Protein AF-A0A9E4GL28-F1 (afdb_monomer)

Sequence (63 aa):
MSDLRDRLANTRWPDEIGNDGWTYGTRLADLKQLVAYWHTSYDWRRHERAMNAFPHYTVSIDD

Structure (mmCIF, N/CA/C/O backbone):
data_AF-A0A9E4GL28-F1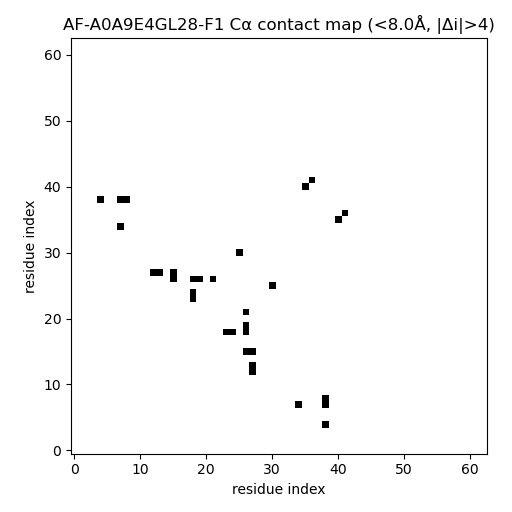
#
_entry.id   AF-A0A9E4GL28-F1
#
loop_
_atom_site.group_PDB
_atom_site.id
_atom_site.type_symbol
_atom_site.label_atom_id
_atom_site.label_alt_id
_atom_site.label_comp_id
_atom_site.label_asym_id
_atom_site.label_entity_id
_atom_site.label_seq_id
_atom_site.pdbx_PDB_ins_code
_atom_site.Cartn_x
_atom_site.Cartn_y
_atom_site.Cartn_z
_atom_site.occupancy
_atom_site.B_iso_or_equiv
_atom_site.auth_seq_id
_atom_site.auth_comp_id
_atom_site.auth_asym_id
_atom_site.auth_atom_id
_atom_site.pdbx_PDB_model_num
ATOM 1 N N . MET A 1 1 ? -10.306 6.463 1.026 1.00 71.19 1 MET A N 1
ATOM 2 C CA . MET A 1 1 ? -10.304 5.433 -0.040 1.00 71.19 1 MET A CA 1
ATOM 3 C C . MET A 1 1 ? -10.187 6.058 -1.424 1.00 71.19 1 MET A C 1
ATOM 5 O O . MET A 1 1 ? -9.370 5.572 -2.191 1.00 71.19 1 MET A O 1
ATOM 9 N N . SER A 1 2 ? -10.954 7.115 -1.735 1.00 76.38 2 SER A N 1
ATOM 10 C CA . SER A 1 2 ? -10.780 7.902 -2.970 1.00 76.38 2 SER A CA 1
ATOM 11 C C . SER A 1 2 ? -9.355 8.440 -3.098 1.00 76.38 2 SER A C 1
ATOM 13 O O . SER A 1 2 ? -8.672 8.056 -4.032 1.00 76.38 2 SER A O 1
ATOM 15 N N . ASP A 1 3 ? -8.851 9.146 -2.078 1.00 84.56 3 ASP A N 1
ATOM 16 C CA . ASP A 1 3 ? -7.486 9.711 -2.096 1.00 84.56 3 ASP A CA 1
ATOM 17 C C . ASP A 1 3 ? -6.388 8.661 -2.369 1.00 84.56 3 ASP A C 1
ATOM 19 O O . ASP A 1 3 ? -5.492 8.893 -3.175 1.00 84.56 3 ASP A O 1
ATOM 23 N N . LEU A 1 4 ? -6.487 7.458 -1.786 1.00 84.56 4 LEU A N 1
ATOM 24 C CA . LEU A 1 4 ? -5.545 6.370 -2.076 1.00 84.56 4 LEU A CA 1
ATOM 25 C C . LEU A 1 4 ? -5.626 5.918 -3.542 1.00 84.56 4 LEU A C 1
ATOM 27 O O . LEU A 1 4 ? -4.595 5.735 -4.183 1.00 84.56 4 LEU A O 1
ATOM 31 N N . ARG A 1 5 ? -6.838 5.730 -4.077 1.00 84.38 5 ARG A N 1
ATOM 32 C CA . ARG A 1 5 ? -7.024 5.323 -5.477 1.00 84.38 5 ARG A CA 1
ATOM 33 C C . ARG A 1 5 ? -6.509 6.388 -6.435 1.00 84.38 5 ARG A C 1
ATOM 35 O O . ARG A 1 5 ? -5.781 6.050 -7.361 1.00 84.38 5 ARG A O 1
ATOM 42 N N . ASP A 1 6 ? -6.805 7.650 -6.155 1.00 87.88 6 ASP A N 1
ATOM 43 C CA . ASP A 1 6 ? -6.394 8.781 -6.982 1.00 87.88 6 ASP A CA 1
ATOM 44 C C . ASP A 1 6 ? -4.865 8.924 -7.009 1.00 87.88 6 ASP A C 1
ATOM 46 O O . ASP A 1 6 ? -4.278 9.160 -8.065 1.00 87.88 6 ASP A O 1
ATOM 50 N N . ARG A 1 7 ? -4.184 8.705 -5.878 1.00 90.25 7 ARG A N 1
ATOM 51 C CA . ARG A 1 7 ? -2.713 8.692 -5.827 1.00 90.25 7 ARG A CA 1
ATOM 52 C C . ARG A 1 7 ? -2.114 7.519 -6.593 1.00 90.25 7 ARG A C 1
ATOM 54 O O . ARG A 1 7 ? -1.167 7.721 -7.347 1.00 90.25 7 ARG A O 1
ATOM 61 N N . LEU A 1 8 ? -2.669 6.314 -6.436 1.00 88.38 8 LEU A N 1
ATOM 62 C CA . LEU A 1 8 ? -2.197 5.137 -7.170 1.00 88.38 8 LEU A CA 1
ATOM 63 C C . LEU A 1 8 ? -2.376 5.322 -8.685 1.00 88.38 8 LEU A C 1
ATOM 65 O O . LEU A 1 8 ? -1.447 5.028 -9.437 1.00 88.38 8 LEU A O 1
ATOM 69 N N . ALA A 1 9 ? -3.508 5.879 -9.127 1.00 88.00 9 ALA A N 1
ATOM 70 C CA . ALA A 1 9 ? -3.775 6.176 -10.535 1.00 88.00 9 ALA A CA 1
ATOM 71 C C . ALA A 1 9 ? -2.794 7.201 -11.130 1.00 88.00 9 ALA A C 1
ATOM 73 O O . ALA A 1 9 ? -2.382 7.062 -12.278 1.00 88.00 9 ALA A O 1
ATOM 74 N N . ASN A 1 10 ? -2.379 8.196 -10.342 1.00 91.38 10 ASN A N 1
ATOM 75 C CA . ASN A 1 10 ? -1.471 9.263 -10.773 1.00 91.38 10 ASN A CA 1
ATOM 76 C C . ASN A 1 10 ? 0.008 8.980 -10.453 1.00 91.38 10 ASN A C 1
ATOM 78 O O . ASN A 1 10 ? 0.822 9.903 -10.370 1.00 91.38 10 ASN A O 1
ATOM 82 N N . THR A 1 11 ? 0.379 7.712 -10.255 1.00 90.81 11 THR A N 1
ATOM 83 C CA . THR A 1 11 ? 1.761 7.346 -9.922 1.00 90.81 11 THR A CA 1
ATOM 84 C C . THR A 1 11 ? 2.701 7.673 -11.083 1.00 90.81 11 THR A C 1
ATOM 86 O O . THR A 1 11 ? 2.572 7.126 -12.179 1.00 90.81 11 THR A O 1
ATOM 89 N N . ARG A 1 12 ? 3.701 8.527 -10.830 1.00 92.69 12 ARG A N 1
ATOM 90 C CA . ARG A 1 12 ? 4.803 8.776 -11.766 1.00 92.69 12 ARG A CA 1
ATOM 91 C C . ARG A 1 12 ? 5.897 7.735 -11.558 1.00 92.69 12 ARG A C 1
ATOM 93 O O . ARG A 1 12 ? 6.573 7.738 -10.532 1.00 92.69 12 ARG A O 1
ATOM 100 N N . TRP A 1 13 ? 6.074 6.873 -12.549 1.00 92.19 13 TRP A N 1
ATOM 101 C CA . TRP A 1 13 ? 7.063 5.802 -12.514 1.00 92.19 13 TRP A CA 1
ATOM 102 C C . TRP A 1 13 ? 8.462 6.314 -12.883 1.00 92.19 13 TRP A C 1
ATOM 104 O O . TRP A 1 13 ? 8.569 7.077 -13.845 1.00 92.19 13 TRP A O 1
ATOM 114 N N . PRO A 1 14 ? 9.515 5.917 -12.147 1.00 88.38 14 PRO A N 1
ATOM 115 C CA . PRO A 1 14 ? 10.890 6.166 -12.561 1.00 88.38 14 PRO A CA 1
ATOM 116 C C . PRO A 1 14 ? 11.283 5.236 -13.717 1.00 88.38 14 PRO A C 1
ATOM 118 O O . PRO A 1 14 ? 10.650 4.197 -13.929 1.00 88.38 14 PRO A O 1
ATOM 121 N N . ASP A 1 15 ? 12.351 5.592 -14.425 1.00 86.38 15 ASP A N 1
ATOM 122 C CA . ASP A 1 15 ? 13.015 4.677 -15.352 1.00 86.38 15 ASP A CA 1
ATOM 123 C C . ASP A 1 15 ? 13.773 3.590 -14.574 1.00 86.38 15 ASP A C 1
ATOM 125 O O . ASP A 1 15 ? 14.272 3.826 -13.471 1.00 86.38 15 ASP A O 1
ATOM 129 N N . GLU A 1 16 ? 13.869 2.393 -15.150 1.00 84.62 16 GLU A N 1
ATOM 130 C CA . GLU A 1 16 ? 14.596 1.259 -14.576 1.00 84.62 16 GLU A CA 1
ATOM 131 C C . GLU A 1 16 ? 15.715 0.825 -15.525 1.00 84.62 16 GLU A C 1
ATOM 133 O O . GLU A 1 16 ? 15.480 0.607 -16.713 1.00 84.62 16 GLU A O 1
ATOM 138 N N . ILE A 1 17 ? 16.936 0.692 -14.999 1.00 80.62 17 ILE A N 1
ATOM 139 C CA . ILE A 1 17 ? 18.114 0.283 -15.769 1.00 80.62 17 ILE A CA 1
ATOM 140 C C . ILE A 1 17 ? 18.700 -0.979 -15.133 1.00 80.62 17 ILE A C 1
ATOM 142 O O . ILE A 1 17 ? 19.214 -0.927 -14.020 1.00 80.62 17 ILE A O 1
ATOM 146 N N . GLY A 1 18 ? 18.645 -2.104 -15.853 1.00 75.88 18 GLY A N 1
ATOM 147 C CA . GLY A 1 18 ? 19.425 -3.312 -15.544 1.00 75.88 18 GLY A CA 1
ATOM 148 C C . GLY A 1 18 ? 19.172 -3.944 -14.170 1.00 75.88 18 GLY A C 1
ATOM 149 O O . GLY A 1 18 ? 20.116 -4.405 -13.533 1.00 75.88 18 GLY A O 1
ATOM 150 N N . ASN A 1 19 ? 17.922 -3.966 -13.697 1.00 82.19 19 ASN A N 1
ATOM 151 C CA . ASN A 1 19 ? 17.552 -4.488 -12.373 1.00 82.19 19 ASN A CA 1
ATOM 152 C C . ASN A 1 19 ? 16.911 -5.892 -12.421 1.00 82.19 19 ASN A C 1
ATOM 154 O O . ASN A 1 19 ? 16.048 -6.230 -11.614 1.00 82.19 19 ASN A O 1
ATOM 158 N N . ASP A 1 20 ? 17.319 -6.746 -13.360 1.00 77.88 20 ASP A N 1
ATOM 159 C CA . ASP A 1 20 ? 16.662 -8.041 -13.607 1.00 77.88 20 ASP A CA 1
ATOM 160 C C . ASP A 1 20 ? 16.663 -8.979 -12.380 1.00 77.88 20 ASP A C 1
ATOM 162 O O . ASP A 1 20 ? 15.763 -9.810 -12.230 1.00 77.88 20 ASP A O 1
ATOM 166 N N . GLY A 1 21 ? 17.637 -8.804 -11.476 1.00 78.62 21 GLY A N 1
ATOM 167 C CA . GLY A 1 21 ? 17.848 -9.613 -10.272 1.00 78.62 21 GLY A CA 1
ATOM 168 C C . GLY A 1 21 ? 17.506 -8.939 -8.939 1.00 78.62 21 GLY A C 1
ATOM 169 O O . GLY A 1 21 ? 17.976 -9.425 -7.916 1.00 78.62 21 GLY A O 1
ATOM 170 N N . TRP A 1 22 ? 16.745 -7.834 -8.926 1.00 84.69 22 TRP A N 1
ATOM 171 C CA . TRP A 1 22 ? 16.423 -7.058 -7.705 1.00 84.69 22 TRP A CA 1
ATOM 172 C C . TRP A 1 22 ? 17.633 -6.426 -6.992 1.00 84.69 22 TRP A C 1
ATOM 174 O O . TRP A 1 22 ? 17.524 -5.922 -5.872 1.00 84.69 22 TRP A O 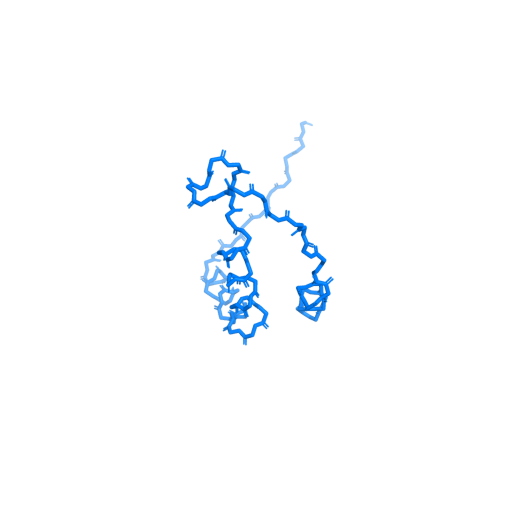1
ATOM 184 N N . THR A 1 23 ? 18.797 -6.427 -7.636 1.00 86.12 23 THR A N 1
ATOM 185 C CA . THR A 1 23 ? 20.065 -5.946 -7.077 1.00 86.12 23 THR A CA 1
ATOM 186 C C . THR A 1 23 ? 20.008 -4.473 -6.661 1.00 86.12 23 THR A C 1
ATOM 188 O O . THR A 1 23 ? 20.714 -4.065 -5.742 1.00 86.12 23 THR A O 1
ATOM 191 N N . TYR A 1 24 ? 19.147 -3.684 -7.306 1.00 84.38 24 TYR A N 1
ATOM 192 C CA . TYR A 1 24 ? 18.948 -2.260 -7.035 1.00 84.38 24 TYR A CA 1
ATOM 193 C C . TYR A 1 24 ? 17.608 -1.960 -6.343 1.00 84.38 24 TYR A C 1
ATOM 195 O O . TYR A 1 24 ? 17.163 -0.815 -6.315 1.00 84.38 24 TYR A O 1
ATOM 203 N N . GLY A 1 25 ? 16.977 -2.980 -5.755 1.00 87.25 25 GLY A N 1
ATOM 204 C CA . GLY A 1 25 ? 15.672 -2.891 -5.106 1.00 87.25 25 GLY A CA 1
ATOM 205 C C . GLY A 1 25 ? 14.552 -3.506 -5.942 1.00 87.25 25 GLY A C 1
ATOM 206 O O . GLY A 1 25 ? 14.794 -4.233 -6.906 1.00 87.25 25 GLY A O 1
ATOM 207 N N . THR A 1 26 ? 13.307 -3.233 -5.548 1.00 89.38 26 THR A N 1
ATOM 208 C CA . THR A 1 26 ? 12.113 -3.791 -6.198 1.00 89.38 26 THR A CA 1
ATOM 209 C C . THR A 1 26 ? 12.094 -3.469 -7.684 1.00 89.38 26 THR A C 1
ATOM 211 O O . THR A 1 26 ? 12.243 -2.307 -8.064 1.00 89.38 26 THR A O 1
ATOM 214 N N . ARG A 1 27 ? 11.844 -4.482 -8.519 1.00 92.31 27 ARG A N 1
ATOM 215 C CA . ARG A 1 27 ? 11.716 -4.257 -9.958 1.00 92.31 27 ARG A CA 1
ATOM 216 C C . ARG A 1 27 ? 10.496 -3.413 -10.276 1.00 92.31 27 ARG A C 1
ATOM 218 O O . ARG A 1 27 ? 9.419 -3.609 -9.701 1.00 92.31 27 ARG A O 1
ATOM 225 N N . LEU A 1 28 ? 10.628 -2.531 -11.257 1.00 91.81 28 LEU A N 1
ATOM 226 C CA . LEU A 1 28 ? 9.544 -1.658 -11.686 1.00 91.81 28 LEU A CA 1
ATOM 227 C C . LEU A 1 28 ? 8.325 -2.460 -12.153 1.00 91.81 28 LEU A C 1
ATOM 229 O O . LEU A 1 28 ? 7.189 -2.079 -11.871 1.00 91.81 28 LEU A O 1
ATOM 233 N N . ALA A 1 29 ? 8.555 -3.579 -12.843 1.00 91.00 29 ALA A N 1
ATOM 234 C CA . ALA A 1 29 ? 7.493 -4.471 -13.301 1.00 91.00 29 ALA A CA 1
ATOM 235 C C . ALA A 1 29 ? 6.672 -5.050 -12.134 1.00 91.00 29 ALA A C 1
ATOM 237 O O . ALA A 1 29 ? 5.441 -4.987 -12.158 1.00 91.00 29 ALA A O 1
ATOM 238 N N . ASP A 1 30 ? 7.345 -5.542 -11.090 1.00 91.50 30 ASP A N 1
ATOM 239 C CA . ASP A 1 30 ? 6.686 -6.139 -9.924 1.00 91.50 30 ASP A CA 1
ATOM 240 C C . ASP A 1 30 ? 5.897 -5.082 -9.140 1.00 91.50 30 ASP A C 1
ATOM 242 O O . ASP A 1 30 ? 4.748 -5.300 -8.750 1.00 91.50 30 ASP A O 1
ATOM 246 N N . LEU A 1 31 ? 6.476 -3.888 -8.970 1.00 92.19 31 LEU A N 1
ATOM 247 C CA . LEU A 1 31 ? 5.808 -2.788 -8.280 1.00 92.19 31 LEU A CA 1
ATOM 248 C C . LEU A 1 31 ? 4.580 -2.286 -9.054 1.00 92.19 31 LEU A C 1
ATOM 250 O O . LEU A 1 31 ? 3.532 -2.045 -8.452 1.00 92.19 31 LEU A O 1
ATOM 254 N N . LYS A 1 32 ? 4.668 -2.178 -10.386 1.00 92.88 32 LYS A N 1
ATOM 255 C CA . LYS A 1 32 ? 3.522 -1.838 -11.247 1.00 92.88 32 LYS A CA 1
ATOM 256 C C . LYS A 1 32 ? 2.402 -2.867 -11.128 1.00 92.88 32 LYS A C 1
ATOM 258 O O . LYS A 1 32 ? 1.237 -2.480 -11.033 1.00 92.88 32 LYS A O 1
ATOM 263 N N . GLN A 1 33 ? 2.737 -4.157 -11.093 1.00 93.50 33 GLN A N 1
ATOM 264 C CA . GLN A 1 33 ? 1.750 -5.222 -10.920 1.00 93.50 33 GLN A CA 1
ATOM 265 C C . GLN A 1 33 ? 1.038 -5.116 -9.564 1.00 93.50 33 GLN A C 1
ATOM 267 O O . GLN A 1 33 ? -0.192 -5.190 -9.502 1.00 93.50 33 GLN A O 1
ATOM 272 N N . LEU A 1 34 ? 1.792 -4.885 -8.487 1.00 93.69 34 LEU A N 1
ATOM 273 C CA . LEU A 1 34 ? 1.229 -4.712 -7.149 1.00 93.69 34 LEU A CA 1
ATOM 274 C C . LEU A 1 34 ? 0.305 -3.486 -7.072 1.00 93.69 34 LEU A C 1
ATOM 276 O O . LEU A 1 34 ? -0.815 -3.585 -6.566 1.00 93.69 34 LEU A O 1
ATOM 280 N N . VAL A 1 35 ? 0.739 -2.347 -7.620 1.00 93.00 35 V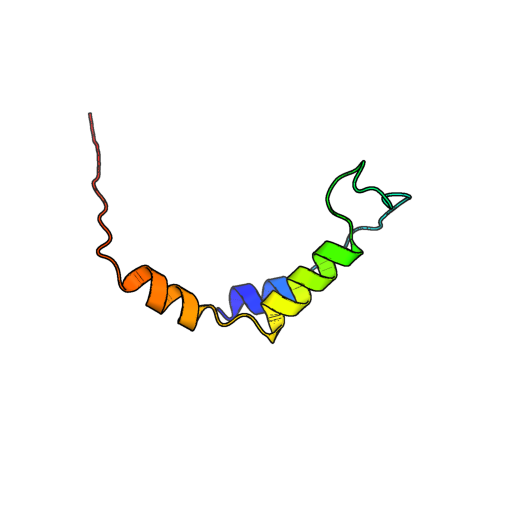AL A N 1
ATOM 281 C CA . VAL A 1 35 ? -0.066 -1.116 -7.657 1.00 93.00 35 VAL A CA 1
ATOM 282 C C . VAL A 1 35 ? -1.350 -1.313 -8.461 1.00 93.00 35 VAL A C 1
ATOM 284 O O . VAL A 1 35 ? -2.415 -0.882 -8.017 1.00 93.00 35 VAL A O 1
ATOM 287 N N . ALA A 1 36 ? -1.292 -2.017 -9.596 1.00 92.62 36 ALA A N 1
ATOM 288 C CA . ALA A 1 36 ? -2.479 -2.330 -10.387 1.00 92.62 36 ALA A CA 1
ATOM 289 C C . ALA A 1 36 ? -3.502 -3.156 -9.588 1.00 92.62 36 ALA A C 1
ATOM 291 O O . ALA A 1 36 ? -4.699 -2.846 -9.604 1.00 92.62 36 ALA A O 1
ATOM 292 N N . TYR A 1 37 ? -3.042 -4.161 -8.838 1.00 93.19 37 TYR A N 1
ATOM 293 C CA . TYR A 1 37 ? -3.903 -4.961 -7.969 1.00 93.19 37 TYR A CA 1
ATOM 294 C C . TYR A 1 37 ? -4.525 -4.122 -6.842 1.00 93.19 37 TYR A C 1
ATOM 296 O O . TYR A 1 37 ? -5.738 -4.182 -6.623 1.00 93.19 37 TYR A O 1
ATOM 304 N N . TRP A 1 38 ? -3.738 -3.280 -6.169 1.00 91.62 38 TRP A N 1
ATOM 305 C CA . TRP A 1 38 ? -4.242 -2.385 -5.122 1.00 91.62 38 TRP A CA 1
ATOM 306 C C . TRP A 1 38 ? -5.263 -1.370 -5.625 1.00 91.62 38 TRP A C 1
ATOM 308 O O . TRP A 1 38 ? -6.244 -1.092 -4.934 1.00 91.62 38 TRP A O 1
ATOM 318 N N . HIS A 1 39 ? -5.055 -0.832 -6.824 1.00 87.81 39 HIS A N 1
ATOM 319 C CA . HIS A 1 39 ? -5.957 0.150 -7.407 1.00 87.81 39 HIS A CA 1
ATOM 320 C C . HIS A 1 39 ? -7.313 -0.466 -7.788 1.00 87.81 39 HIS A C 1
ATOM 322 O O . HIS A 1 39 ? -8.361 0.133 -7.541 1.00 87.81 39 HIS A O 1
ATOM 328 N N . THR A 1 40 ? -7.301 -1.670 -8.367 1.00 88.19 40 THR A N 1
ATOM 329 C CA . TH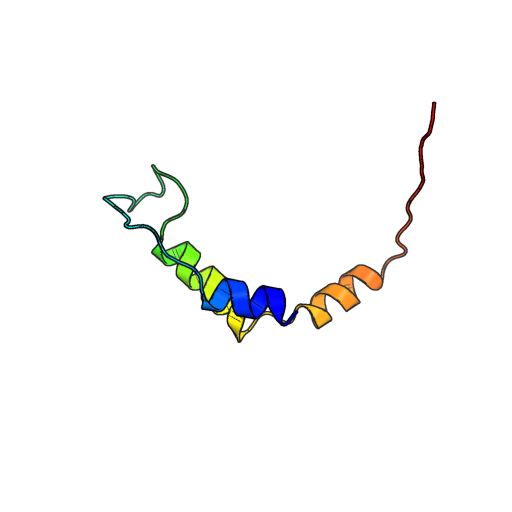R A 1 40 ? -8.481 -2.238 -9.044 1.00 88.19 40 THR A CA 1
ATOM 330 C C . THR A 1 40 ? -9.199 -3.328 -8.260 1.00 88.19 40 THR A C 1
ATOM 332 O O . THR A 1 40 ? -10.415 -3.450 -8.364 1.00 88.19 40 THR A O 1
ATOM 335 N N . SER A 1 41 ? -8.464 -4.122 -7.483 1.00 89.44 41 SER A N 1
ATOM 336 C CA . SER A 1 41 ? -8.938 -5.429 -7.012 1.00 89.44 41 SER A CA 1
ATOM 337 C C . SER A 1 41 ? -8.898 -5.575 -5.493 1.00 89.44 41 SER A C 1
ATOM 339 O O . SER A 1 41 ? -9.658 -6.360 -4.927 1.00 89.44 41 SER A O 1
ATOM 341 N N . TYR A 1 42 ? -8.036 -4.822 -4.806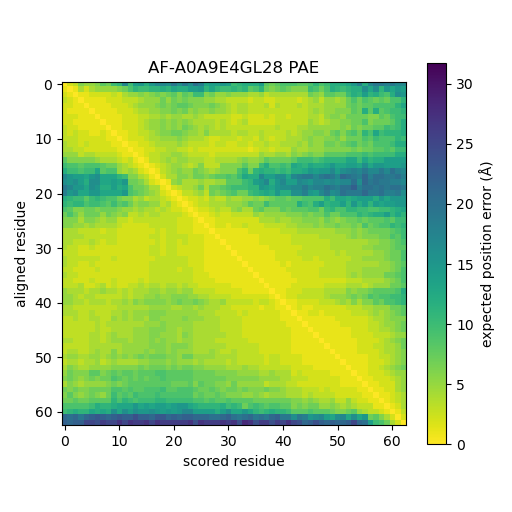 1.00 90.44 42 TYR A N 1
ATOM 342 C CA . TYR A 1 42 ? -7.903 -4.938 -3.360 1.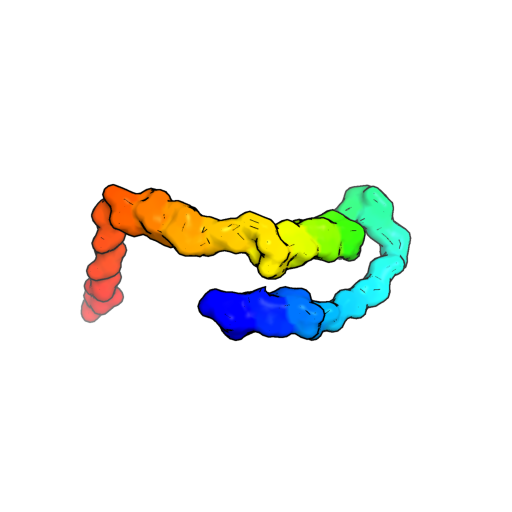00 90.44 42 TYR A CA 1
ATOM 343 C C . TYR A 1 42 ? -9.085 -4.294 -2.615 1.00 90.44 42 TYR A C 1
ATOM 345 O O . TYR A 1 42 ? -9.263 -3.071 -2.598 1.00 90.44 42 TYR A O 1
ATOM 353 N N . ASP A 1 43 ? -9.890 -5.127 -1.951 1.00 91.38 43 ASP A N 1
ATOM 354 C CA . ASP A 1 43 ? -10.978 -4.681 -1.078 1.00 91.38 43 ASP A CA 1
ATOM 355 C C . ASP A 1 43 ? -10.437 -4.326 0.316 1.00 91.38 43 ASP A C 1
ATOM 357 O O . ASP A 1 43 ? -10.345 -5.171 1.215 1.00 91.38 43 ASP A O 1
ATOM 361 N N . TRP A 1 44 ? -10.099 -3.050 0.511 1.00 89.69 44 TRP A N 1
ATOM 362 C CA . TRP A 1 44 ? -9.666 -2.545 1.816 1.00 89.69 44 TRP A CA 1
ATOM 363 C C . TRP A 1 44 ? -10.740 -2.696 2.898 1.00 89.69 44 TRP A C 1
ATOM 365 O O . TRP A 1 44 ? -10.403 -2.967 4.046 1.00 89.69 44 TRP A O 1
ATOM 375 N N . ARG A 1 45 ? -12.031 -2.573 2.558 1.00 91.75 45 ARG A N 1
ATOM 376 C CA . ARG A 1 45 ? -13.116 -2.660 3.549 1.00 91.75 45 ARG A CA 1
ATOM 377 C C . ARG A 1 45 ? -13.275 -4.082 4.070 1.00 91.75 45 ARG A C 1
ATOM 379 O O . ARG A 1 45 ? -13.597 -4.265 5.240 1.00 91.75 45 AR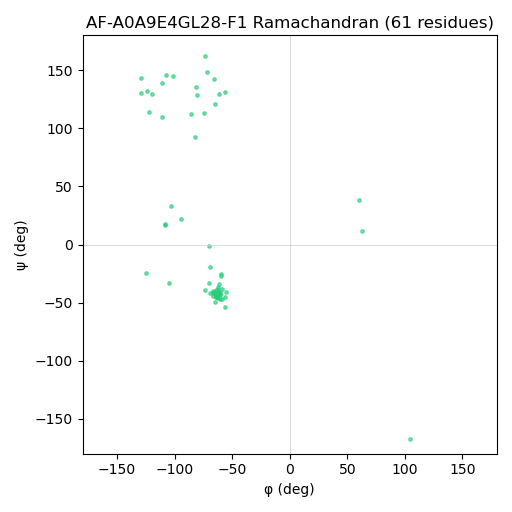G A O 1
ATOM 386 N N . ARG A 1 46 ? -13.020 -5.097 3.241 1.00 95.06 46 ARG A N 1
ATOM 387 C CA . ARG A 1 46 ? -12.948 -6.493 3.701 1.00 95.06 46 ARG A CA 1
ATOM 388 C C . ARG A 1 46 ? -11.877 -6.684 4.769 1.00 95.06 46 ARG A C 1
ATOM 390 O O . ARG A 1 46 ? -12.157 -7.315 5.784 1.00 95.06 46 ARG A O 1
ATOM 397 N N . HIS A 1 47 ? -10.685 -6.145 4.547 1.00 93.19 47 HIS A N 1
ATOM 398 C CA . HIS A 1 47 ? -9.567 -6.309 5.476 1.00 93.19 47 HIS A CA 1
ATOM 399 C C . HIS A 1 47 ? -9.750 -5.469 6.741 1.00 93.19 47 HIS A C 1
ATOM 401 O O . HIS A 1 47 ? -9.508 -5.963 7.834 1.00 93.19 47 HIS A O 1
ATOM 407 N N . GLU A 1 48 ? -10.268 -4.248 6.615 1.00 94.38 48 GLU A N 1
ATOM 408 C CA . GLU A 1 48 ? -10.639 -3.402 7.753 1.00 94.38 48 GLU A CA 1
ATOM 409 C C . GLU A 1 48 ? -11.644 -4.102 8.677 1.00 94.38 48 GLU A C 1
ATOM 411 O O . GLU A 1 48 ? -11.442 -4.132 9.887 1.00 94.38 48 GLU A O 1
ATOM 416 N N . ARG A 1 49 ? -12.687 -4.733 8.118 1.00 96.94 49 ARG A N 1
ATOM 417 C CA . ARG A 1 49 ? -13.643 -5.526 8.908 1.00 96.94 49 ARG A CA 1
ATOM 418 C C . ARG A 1 49 ? -12.976 -6.695 9.628 1.00 96.94 49 ARG A C 1
ATOM 420 O O . ARG A 1 49 ? -13.324 -6.967 10.768 1.00 96.94 49 ARG A O 1
ATOM 427 N N . ALA A 1 50 ? -12.044 -7.380 8.967 1.00 96.69 50 ALA A N 1
ATOM 428 C CA . ALA A 1 50 ? -11.323 -8.495 9.571 1.00 96.69 50 ALA A CA 1
ATOM 429 C C . ALA A 1 50 ? -10.406 -8.035 10.715 1.00 96.69 50 ALA A C 1
ATOM 431 O O . ALA A 1 50 ? -10.362 -8.692 11.748 1.00 96.69 50 ALA A O 1
ATOM 432 N N . MET A 1 51 ? -9.719 -6.898 10.560 1.00 96.19 51 MET A N 1
ATOM 433 C CA . MET A 1 51 ? -8.893 -6.318 11.625 1.00 96.19 51 MET A CA 1
ATOM 434 C C . MET A 1 51 ? -9.760 -5.878 12.8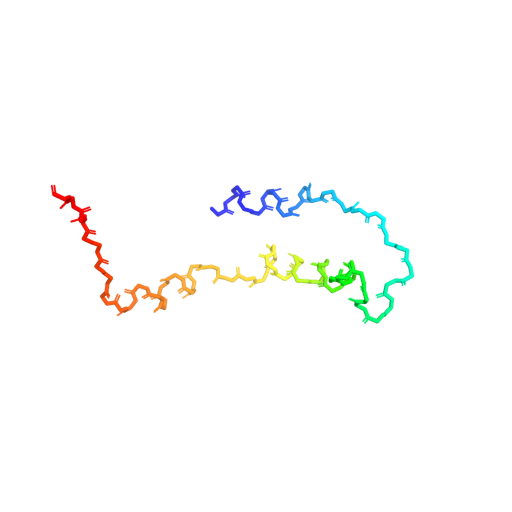07 1.00 96.19 51 MET A C 1
ATOM 436 O O . MET A 1 51 ? -9.521 -6.294 13.932 1.00 96.19 51 MET A O 1
ATOM 440 N N . ASN A 1 52 ? -10.834 -5.130 12.547 1.00 96.56 52 ASN A N 1
ATOM 441 C CA . ASN A 1 52 ? -11.743 -4.633 13.586 1.00 96.56 52 ASN A CA 1
ATOM 442 C C . ASN A 1 52 ? -12.610 -5.722 14.243 1.00 96.56 52 ASN A C 1
ATOM 444 O O . ASN A 1 52 ? -13.398 -5.411 15.133 1.00 96.56 52 ASN A O 1
ATOM 448 N N . ALA A 1 53 ? -12.491 -6.985 13.822 1.00 97.75 53 ALA A N 1
ATOM 449 C CA . ALA A 1 53 ? -13.104 -8.109 14.525 1.00 97.75 53 ALA A CA 1
ATOM 450 C C . ALA A 1 53 ? -12.433 -8.378 15.884 1.00 97.75 53 ALA A C 1
ATOM 452 O O . ALA A 1 53 ? -13.029 -9.031 16.741 1.00 97.75 53 ALA A O 1
ATOM 453 N N . PHE A 1 54 ? -11.211 -7.878 16.086 1.00 97.19 54 PHE A N 1
ATOM 454 C CA . PHE A 1 54 ? -10.479 -7.995 17.339 1.00 97.19 54 PHE A CA 1
ATOM 455 C C . PHE A 1 54 ? -10.552 -6.684 18.140 1.00 97.19 54 PHE A C 1
ATOM 457 O O . PHE A 1 54 ? -10.551 -5.602 17.549 1.00 97.19 54 PHE A O 1
ATOM 464 N N . PRO A 1 55 ? -10.608 -6.745 19.485 1.00 96.12 55 PRO A N 1
ATOM 465 C CA . PRO A 1 55 ? -10.534 -5.549 20.315 1.00 96.12 55 PRO A CA 1
ATOM 466 C C . PRO A 1 55 ? -9.203 -4.816 20.119 1.00 96.12 55 PRO A C 1
ATOM 468 O O . PRO A 1 55 ? -8.130 -5.410 20.235 1.00 96.12 55 PRO A O 1
ATOM 471 N N . HIS A 1 56 ? -9.279 -3.514 19.860 1.00 95.94 56 HIS A N 1
ATOM 472 C CA . HIS A 1 56 ? -8.123 -2.631 19.751 1.00 95.94 56 HIS A CA 1
ATOM 473 C C . HIS A 1 56 ? -8.106 -1.662 20.932 1.00 95.94 56 HIS A C 1
ATOM 475 O O . HIS A 1 56 ? -9.146 -1.129 21.316 1.00 95.94 56 HIS A O 1
ATOM 481 N N . TYR A 1 57 ? -6.922 -1.416 21.489 1.00 95.62 57 TYR A N 1
ATOM 482 C CA . TYR A 1 57 ? -6.728 -0.528 22.631 1.00 95.62 57 TYR A CA 1
ATOM 483 C C . TYR A 1 57 ? -5.618 0.469 22.326 1.00 95.62 57 TYR A C 1
ATOM 485 O O . TYR A 1 57 ? -4.615 0.128 21.702 1.00 95.62 57 TYR A O 1
ATOM 493 N N . THR A 1 58 ? -5.788 1.694 22.803 1.00 95.81 58 THR A N 1
ATOM 494 C CA . THR A 1 58 ? -4.773 2.746 22.761 1.00 95.81 58 THR A CA 1
ATOM 495 C C . THR A 1 58 ? -4.636 3.312 24.161 1.00 95.81 58 THR A C 1
ATOM 497 O O . THR A 1 58 ? -5.645 3.652 24.780 1.00 95.81 58 THR A O 1
ATOM 500 N N . VAL A 1 59 ? -3.409 3.416 24.657 1.00 94.94 59 VAL A N 1
ATOM 501 C CA . VAL A 1 59 ? -3.103 4.036 25.946 1.00 94.94 59 VAL A CA 1
ATOM 502 C C . VAL A 1 59 ? -2.095 5.147 25.699 1.00 94.94 59 VAL A C 1
ATOM 504 O O . VAL A 1 59 ? -1.112 4.941 24.987 1.00 94.94 59 VAL A O 1
ATOM 507 N N . SER A 1 60 ? -2.365 6.319 26.264 1.00 91.00 60 SER A N 1
ATOM 508 C CA . SER A 1 60 ? -1.378 7.389 26.352 1.00 91.00 60 SER A CA 1
ATOM 509 C C . SER A 1 60 ? -0.464 7.087 27.531 1.00 91.00 60 SER A C 1
ATOM 511 O O . SER A 1 60 ? -0.954 6.803 28.625 1.00 91.00 60 SER A O 1
ATOM 513 N N . ILE A 1 61 ? 0.843 7.115 27.297 1.00 90.06 61 ILE A N 1
ATOM 514 C CA . ILE A 1 61 ? 1.853 7.001 28.345 1.00 90.06 61 ILE A CA 1
ATOM 515 C C . ILE A 1 61 ? 2.523 8.367 28.427 1.00 90.06 61 ILE A C 1
ATOM 517 O O . ILE A 1 61 ? 3.222 8.748 27.491 1.00 90.06 61 ILE A O 1
ATOM 521 N N . ASP A 1 62 ? 2.256 9.081 29.517 1.00 84.38 62 ASP A N 1
ATOM 522 C CA . ASP A 1 62 ? 2.972 10.294 29.912 1.00 84.38 62 ASP A CA 1
ATOM 523 C C . ASP A 1 62 ? 3.855 9.951 31.129 1.00 84.38 62 ASP A C 1
ATOM 525 O O . ASP A 1 62 ? 3.470 9.093 31.934 1.00 84.38 62 ASP A O 1
ATOM 529 N N . ASP A 1 63 ? 5.029 10.586 31.223 1.00 68.38 63 ASP A N 1
ATOM 530 C CA . ASP A 1 63 ? 6.005 10.429 32.321 1.00 68.38 63 ASP A CA 1
ATOM 531 C C . ASP A 1 63 ? 5.587 11.162 33.611 1.00 68.38 63 ASP A C 1
ATOM 533 O O . ASP A 1 63 ? 5.057 12.298 33.520 1.00 68.38 63 ASP A O 1
#

Solvent-accessible surface area (backbone atoms only — not comparable to full-atom values): 4273 Å² total; per-residue (Å²): 109,66,69,60,39,55,50,59,74,65,60,82,79,79,90,82,80,93,42,92,80,42,81,83,43,85,39,68,69,60,51,51,53,52,50,52,41,55,63,74,69,56,62,61,67,64,51,51,53,60,58,67,72,49,95,81,86,85,80,89,85,81,136

Foldseek 3Di:
DVVLLVCLVPDDQDDDDDCPPCPVHDDSVVVNVVSVCVNPPDDPVVVVVVVVVDDDDDDDDDD

Radius of gyration: 17.65 Å; Cα contacts (8 Å, |Δi|>4): 16; chains: 1; bounding box: 34×20×48 Å

Secondary structure (DSSP, 8-state):
-HHHHHHHHT--PPP--S-TTSTTSS-HHHHHHHHHHHHHT--HHHHHHHHTTS---------

pLDDT: mean 89.26, std 6.26, range [68.38, 97.75]

Nearest PDB structures (foldseek):
  5f4z-assembly3_E  TM=9.487E-01  e=8.154E-04  Streptomyces carzinostaticus subsp. neocarzinostaticus
  4qa9-assembly1_A  TM=9.576E-01  e=3.147E-03  Streptomyces carzinostaticus subsp. neocar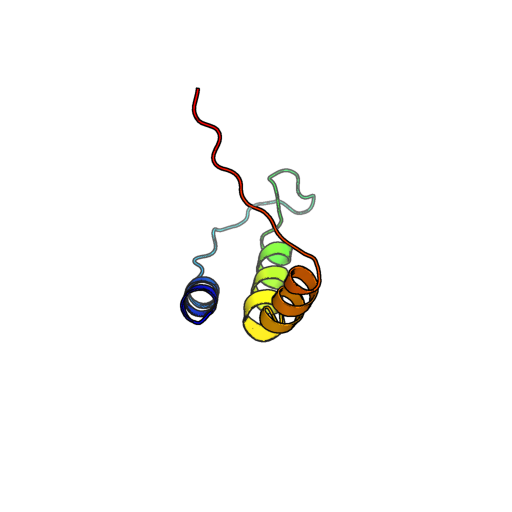zinostaticus

Mean predicted aligned error: 5.8 Å